Protein AF-A0A5N6Z0A1-F1 (afdb_monomer_lite)

Structure (mmCIF, N/CA/C/O backbone):
data_AF-A0A5N6Z0A1-F1
#
_entry.id   AF-A0A5N6Z0A1-F1
#
loop_
_atom_site.group_PDB
_atom_site.id
_atom_site.type_symbol
_atom_site.label_atom_id
_atom_site.label_alt_id
_atom_site.label_comp_id
_atom_site.label_asym_id
_atom_site.label_entity_id
_atom_site.label_seq_id
_atom_site.pdbx_PDB_ins_code
_atom_site.Cartn_x
_atom_site.Cartn_y
_atom_site.Cartn_z
_atom_site.occupancy
_atom_site.B_iso_or_equiv
_atom_site.auth_seq_id
_atom_site.auth_comp_id
_atom_site.auth_asym_id
_atom_site.auth_atom_id
_atom_site.pdbx_PDB_model_num
ATOM 1 N N . MET A 1 1 ? -13.064 -7.414 -10.173 1.00 60.00 1 MET A N 1
ATOM 2 C CA . MET A 1 1 ? -13.094 -6.370 -9.134 1.00 60.00 1 MET A CA 1
ATOM 3 C C . MET A 1 1 ? -13.027 -7.013 -7.780 1.00 60.00 1 MET A C 1
ATOM 5 O O . MET A 1 1 ? -13.955 -7.723 -7.395 1.00 60.00 1 MET A O 1
ATOM 9 N N . ASN A 1 2 ? -11.911 -6.835 -7.070 1.00 77.31 2 ASN A N 1
ATOM 10 C CA . ASN A 1 2 ? -11.775 -7.350 -5.708 1.00 77.31 2 ASN A CA 1
ATOM 11 C C . ASN A 1 2 ? -12.563 -6.486 -4.709 1.00 77.31 2 ASN A C 1
ATOM 13 O O . ASN A 1 2 ? -12.014 -5.679 -3.960 1.00 77.31 2 ASN A O 1
ATOM 17 N N . ASN A 1 3 ? -13.884 -6.666 -4.710 1.00 84.44 3 ASN A N 1
ATOM 18 C CA . ASN A 1 3 ? -14.806 -5.876 -3.896 1.00 84.44 3 ASN A CA 1
ATOM 19 C C . ASN A 1 3 ? -14.498 -5.977 -2.395 1.00 84.44 3 ASN A C 1
ATOM 21 O O . ASN A 1 3 ? -14.655 -4.994 -1.684 1.00 84.44 3 ASN A O 1
ATOM 25 N N . ARG A 1 4 ? -14.003 -7.127 -1.915 1.00 87.81 4 ARG A N 1
ATOM 26 C CA . ARG A 1 4 ? -13.649 -7.322 -0.499 1.00 87.81 4 ARG A CA 1
ATOM 27 C C . ARG A 1 4 ? -12.472 -6.440 -0.080 1.00 87.81 4 ARG A C 1
ATOM 29 O O . ARG A 1 4 ? -12.566 -5.748 0.927 1.00 87.81 4 ARG A O 1
ATOM 36 N N . ALA A 1 5 ? -11.398 -6.409 -0.872 1.00 87.25 5 ALA A N 1
ATOM 37 C CA . ALA A 1 5 ? -10.263 -5.522 -0.612 1.00 87.25 5 ALA A CA 1
ATOM 38 C C . ALA A 1 5 ? -10.651 -4.039 -0.744 1.00 87.25 5 ALA A C 1
ATOM 40 O O . ALA A 1 5 ? -10.252 -3.220 0.081 1.00 87.25 5 ALA A O 1
ATOM 41 N N . ASN A 1 6 ? -11.478 -3.695 -1.736 1.00 89.44 6 ASN A N 1
ATOM 42 C CA . ASN A 1 6 ? -11.952 -2.323 -1.926 1.00 89.44 6 ASN A CA 1
ATOM 43 C C . ASN A 1 6 ? -12.807 -1.835 -0.748 1.00 89.44 6 ASN A C 1
ATOM 45 O O . ASN A 1 6 ? -12.629 -0.707 -0.299 1.00 89.44 6 ASN A O 1
ATOM 49 N N . ILE A 1 7 ? -13.685 -2.689 -0.208 1.00 91.38 7 ILE A N 1
ATOM 50 C CA . ILE A 1 7 ? -14.479 -2.375 0.987 1.00 91.38 7 ILE A CA 1
ATOM 51 C C . ILE A 1 7 ? -13.569 -2.155 2.203 1.00 91.38 7 ILE A C 1
ATOM 53 O O . ILE A 1 7 ? -13.811 -1.219 2.956 1.00 91.38 7 ILE A O 1
ATOM 57 N N . MET A 1 8 ? -12.498 -2.939 2.377 1.00 93.62 8 MET A N 1
ATOM 58 C CA . MET A 1 8 ? -11.535 -2.707 3.467 1.00 93.62 8 MET A CA 1
ATOM 59 C C . MET A 1 8 ? -10.894 -1.317 3.377 1.00 93.62 8 MET A C 1
ATOM 61 O O . MET A 1 8 ? -10.874 -0.589 4.365 1.00 93.62 8 MET A O 1
ATOM 65 N N . TYR A 1 9 ? -10.418 -0.914 2.194 1.00 93.00 9 TYR A N 1
ATOM 66 C CA . TYR A 1 9 ? -9.868 0.434 2.008 1.00 93.00 9 TYR A CA 1
ATOM 67 C C . TYR A 1 9 ? -10.920 1.525 2.223 1.00 93.00 9 TYR A C 1
ATOM 69 O O . TYR A 1 9 ? -10.619 2.558 2.816 1.00 93.00 9 TYR A O 1
ATOM 77 N N . PHE A 1 10 ? -12.160 1.296 1.783 1.00 94.62 10 PHE A N 1
ATOM 78 C CA . PHE A 1 10 ? -13.260 2.217 2.054 1.00 94.62 10 PHE A CA 1
ATOM 79 C C . PHE A 1 10 ? -13.503 2.383 3.557 1.00 94.62 10 PHE A C 1
ATOM 81 O O . PHE A 1 10 ? -13.658 3.510 4.006 1.00 94.62 10 PHE A O 1
ATOM 88 N N . VAL A 1 11 ? -13.490 1.298 4.337 1.00 94.88 11 VAL A N 1
ATOM 89 C CA . VAL A 1 11 ? -13.662 1.360 5.798 1.00 94.88 11 VAL A CA 1
ATOM 90 C C . VAL A 1 11 ? -12.590 2.240 6.443 1.00 94.88 11 VAL A C 1
ATOM 92 O O . VAL A 1 11 ? -12.912 3.048 7.309 1.00 94.88 11 VAL A O 1
ATOM 95 N N . GLU A 1 12 ? -11.339 2.141 5.992 1.00 94.50 12 GLU A N 1
ATOM 96 C CA . GLU A 1 12 ? -10.256 3.005 6.472 1.00 94.50 12 GLU A CA 1
ATOM 97 C C . GLU A 1 12 ? -10.547 4.491 6.223 1.00 94.50 12 GLU A C 1
ATOM 99 O O . GLU A 1 12 ? -10.486 5.306 7.145 1.00 94.50 12 GLU A O 1
ATOM 104 N N . GLN A 1 13 ? -10.893 4.833 4.979 1.00 94.44 13 GLN A N 1
ATOM 105 C CA . GLN A 1 13 ? -11.172 6.210 4.569 1.00 94.44 13 GLN A CA 1
ATOM 106 C C . GLN A 1 13 ? -12.438 6.756 5.234 1.00 94.44 13 GLN A C 1
ATOM 108 O O . GLN A 1 13 ? -12.479 7.910 5.652 1.00 94.44 13 GLN A O 1
ATOM 113 N N . PHE A 1 14 ? -13.458 5.915 5.386 1.00 94.88 14 PHE A N 1
ATOM 114 C CA . PHE A 1 14 ? -14.699 6.263 6.058 1.00 94.88 14 PHE A CA 1
ATOM 115 C C . PHE A 1 14 ? -14.469 6.579 7.536 1.00 94.88 14 PHE A C 1
ATOM 117 O O . PHE A 1 14 ? -14.962 7.595 8.015 1.00 94.88 14 PHE A O 1
ATOM 124 N N . CYS A 1 15 ? -13.688 5.764 8.253 1.00 94.12 15 CYS A N 1
ATOM 125 C CA . CYS A 1 15 ? -13.346 6.059 9.643 1.00 94.12 15 CYS A CA 1
ATOM 126 C C . CYS A 1 15 ? -12.518 7.343 9.767 1.00 94.12 15 CYS A C 1
ATOM 128 O O . CYS A 1 15 ? -12.748 8.125 10.682 1.00 94.12 15 CYS A O 1
ATOM 130 N N . GLU A 1 16 ? -11.587 7.589 8.844 1.00 91.94 16 GLU A N 1
ATOM 131 C CA . GLU A 1 16 ? -10.817 8.834 8.821 1.00 91.94 16 GLU A CA 1
ATOM 132 C C . GLU A 1 16 ? -11.717 10.063 8.626 1.00 91.94 16 GLU A C 1
ATOM 134 O O . GLU A 1 16 ? -11.606 11.033 9.376 1.00 91.94 16 GLU A O 1
ATOM 139 N N . MET A 1 17 ? -12.635 10.017 7.657 1.00 94.19 17 MET A N 1
ATOM 140 C CA . MET A 1 17 ? -13.603 11.090 7.426 1.00 94.19 17 MET A CA 1
ATOM 141 C C . MET A 1 17 ? -14.553 11.273 8.611 1.00 94.19 17 MET A C 1
ATOM 143 O O . MET A 1 17 ? -14.747 12.396 9.061 1.00 94.19 17 MET A O 1
ATOM 147 N N . ALA A 1 18 ? -15.092 10.183 9.161 1.00 94.25 18 ALA A N 1
ATOM 148 C CA . ALA A 1 18 ? -15.991 10.234 10.308 1.00 94.25 18 ALA A CA 1
ATOM 149 C C . ALA A 1 18 ? -15.312 10.838 11.547 1.00 94.25 18 ALA A C 1
ATOM 151 O O . ALA A 1 18 ? -15.963 11.542 12.311 1.00 94.25 18 ALA A O 1
ATOM 152 N N . THR A 1 19 ? -14.011 10.613 11.740 1.00 93.19 19 THR A N 1
ATOM 153 C CA . THR A 1 19 ? -13.244 11.280 12.803 1.00 93.19 19 THR A CA 1
ATOM 154 C C . THR A 1 19 ? -13.053 12.771 12.512 1.00 93.19 19 THR A C 1
ATOM 156 O O . THR A 1 19 ? -13.212 13.586 13.415 1.00 93.19 19 THR A O 1
ATOM 159 N N . LYS A 1 20 ? -12.753 13.151 11.261 1.00 93.81 20 LYS A N 1
ATOM 160 C CA . LYS A 1 20 ? -12.581 14.562 10.861 1.00 93.81 20 LYS A CA 1
ATOM 161 C C . LYS A 1 20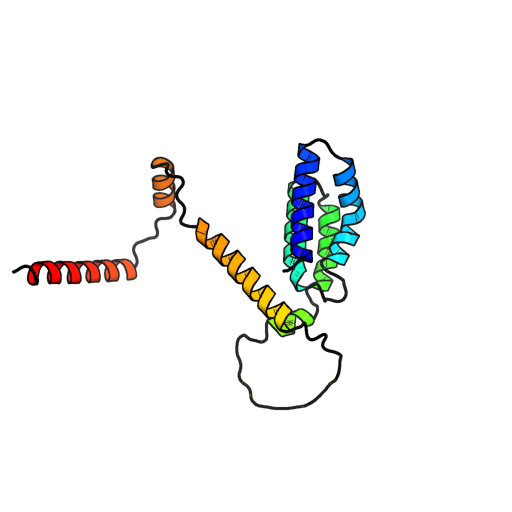 ? -13.876 15.378 10.958 1.00 93.81 20 LYS A C 1
ATOM 163 O O . LYS A 1 20 ? -13.816 16.553 11.300 1.00 93.81 20 LYS A O 1
ATOM 168 N N . GLU A 1 21 ? -15.021 14.766 10.663 1.00 94.94 21 GLU A N 1
ATOM 169 C CA . GLU A 1 21 ? -16.348 15.406 10.666 1.00 94.94 21 GLU A CA 1
ATOM 170 C C . GLU A 1 21 ? -17.102 15.271 12.007 1.00 94.94 21 GLU A C 1
ATOM 172 O O . GLU A 1 21 ? -18.274 15.627 12.095 1.00 94.94 21 GLU A O 1
ATOM 177 N N . ASP A 1 22 ? -16.443 14.777 13.062 1.00 94.00 22 ASP A N 1
ATOM 178 C CA . ASP A 1 22 ? -17.020 14.573 14.401 1.00 94.00 22 ASP A CA 1
ATOM 179 C C . ASP A 1 22 ? -18.265 13.658 14.415 1.00 94.00 22 ASP A C 1
ATOM 181 O O . ASP A 1 22 ? -19.329 13.937 14.978 1.00 94.00 22 ASP A O 1
ATOM 185 N N . HIS A 1 23 ? -18.124 12.491 13.787 1.00 95.38 23 HIS A N 1
ATOM 186 C CA . HIS A 1 23 ? -19.120 11.423 13.764 1.00 95.38 23 HIS A CA 1
ATOM 187 C C . HIS A 1 23 ? -18.617 10.127 14.433 1.00 95.38 23 HIS A C 1
ATOM 189 O O . HIS A 1 23 ? -18.562 9.061 13.804 1.00 95.38 23 HIS A O 1
ATOM 195 N N . PRO A 1 24 ? -18.328 10.152 15.752 1.00 91.50 24 PRO A N 1
ATOM 196 C CA . PRO A 1 24 ? -17.807 8.996 16.478 1.00 91.50 24 PRO A CA 1
ATOM 197 C C . PRO A 1 24 ? -18.718 7.750 16.530 1.00 91.50 24 PRO A C 1
ATOM 199 O O . PRO A 1 24 ? -18.168 6.659 16.713 1.00 91.50 24 PRO A O 1
ATOM 202 N N . PRO A 1 25 ? -20.066 7.803 16.372 1.00 95.94 25 PRO A N 1
ATOM 203 C CA . PRO A 1 25 ? -20.880 6.585 16.360 1.00 95.94 25 PRO A CA 1
ATOM 204 C C . PRO A 1 25 ? -20.480 5.602 15.257 1.00 95.94 25 PRO A C 1
ATOM 206 O O . PRO A 1 25 ? -20.448 4.397 15.504 1.00 95.94 25 PRO A O 1
ATOM 209 N N . TYR A 1 26 ? -20.122 6.100 14.070 1.00 94.38 26 TYR A N 1
ATOM 210 C CA . TYR A 1 26 ? -19.709 5.253 12.953 1.00 94.38 26 TYR A CA 1
ATOM 211 C C . TYR A 1 26 ? -18.374 4.564 13.223 1.00 94.38 26 TYR A C 1
ATOM 213 O O . TYR A 1 26 ? -18.250 3.358 13.012 1.00 94.38 26 TYR A O 1
ATOM 221 N N . VAL A 1 27 ? -17.408 5.300 13.779 1.00 94.38 27 VAL A N 1
ATOM 222 C CA . VAL A 1 27 ? -16.104 4.749 14.169 1.00 94.38 27 VAL A CA 1
ATOM 223 C C . VAL A 1 27 ? -16.285 3.636 15.204 1.00 94.38 27 VAL A C 1
ATOM 225 O O . VAL A 1 27 ? -15.741 2.547 15.039 1.00 94.38 27 VAL A O 1
ATOM 228 N N . ARG A 1 28 ? -17.134 3.849 16.219 1.00 94.88 28 ARG A N 1
ATOM 229 C CA . ARG A 1 28 ? -17.442 2.830 17.241 1.00 94.88 28 ARG A CA 1
ATOM 230 C C . ARG A 1 28 ? -18.109 1.584 16.661 1.00 94.88 28 ARG A C 1
ATOM 232 O O . ARG A 1 28 ? -17.821 0.476 17.111 1.00 94.88 28 ARG A O 1
ATOM 239 N N . MET A 1 29 ? -18.996 1.742 15.676 1.00 95.56 29 MET A N 1
ATOM 240 C CA . MET A 1 29 ? -19.610 0.601 14.985 1.00 95.56 29 MET A CA 1
ATOM 241 C C . MET A 1 29 ? -18.555 -0.235 14.258 1.00 95.56 29 MET A C 1
ATOM 243 O O . MET A 1 29 ? -18.552 -1.456 14.399 1.00 95.56 29 MET A O 1
ATOM 247 N N . ILE A 1 30 ? -17.627 0.416 13.550 1.00 94.94 30 ILE A N 1
ATOM 248 C CA . ILE A 1 30 ? -16.536 -0.273 12.855 1.00 94.94 30 ILE A CA 1
ATOM 249 C C . ILE A 1 30 ? -15.585 -0.947 13.844 1.00 94.94 30 ILE A C 1
ATOM 251 O O . ILE A 1 30 ? -15.275 -2.117 13.658 1.00 94.94 30 ILE A O 1
ATOM 255 N N . GLN A 1 31 ? -15.171 -0.264 14.914 1.00 94.44 31 GLN A N 1
ATOM 256 C CA . GLN A 1 31 ? -14.318 -0.848 15.958 1.00 94.44 31 GLN A CA 1
ATOM 257 C C . GLN A 1 31 ? -14.940 -2.116 16.557 1.00 94.44 31 GLN A C 1
ATOM 259 O O . GLN A 1 31 ? -14.261 -3.126 16.710 1.00 94.44 31 GLN A O 1
ATOM 264 N N . ARG A 1 32 ? -16.246 -2.090 16.855 1.00 95.31 32 ARG A N 1
ATOM 265 C CA . ARG A 1 32 ? -16.978 -3.250 17.387 1.00 95.31 32 ARG A CA 1
ATOM 266 C C . ARG A 1 32 ? -17.029 -4.412 16.396 1.00 95.31 32 ARG A C 1
ATOM 268 O O . ARG A 1 32 ? -16.940 -5.569 16.799 1.00 95.31 32 ARG A O 1
ATOM 275 N N . ASP A 1 33 ? -17.241 -4.110 15.118 1.00 95.56 33 ASP A N 1
ATOM 276 C CA . ASP A 1 33 ? -17.499 -5.115 14.086 1.00 95.56 33 ASP A CA 1
ATOM 277 C C . ASP A 1 33 ? -16.252 -5.480 13.265 1.00 95.56 33 ASP A C 1
ATOM 279 O O . ASP A 1 33 ? -16.352 -6.296 12.350 1.00 95.56 33 ASP A O 1
ATOM 283 N N . ILE A 1 34 ? -15.071 -4.947 13.603 1.00 94.12 34 ILE A N 1
ATOM 284 C CA . ILE A 1 34 ? -13.844 -5.113 12.810 1.00 94.12 34 ILE A CA 1
ATOM 285 C C . ILE A 1 34 ? -13.475 -6.581 12.592 1.00 94.12 34 ILE A C 1
ATOM 287 O O . ILE A 1 34 ? -13.134 -6.958 11.476 1.00 94.12 34 ILE A O 1
ATOM 291 N N . LEU A 1 35 ? -13.640 -7.435 13.606 1.00 91.94 35 LEU A N 1
ATOM 292 C CA . LEU A 1 35 ? -13.403 -8.877 13.488 1.00 91.94 35 LEU A CA 1
ATOM 293 C C . LEU A 1 35 ? -14.322 -9.518 12.440 1.00 91.94 35 LEU A C 1
ATOM 295 O O . LEU A 1 35 ? -13.866 -10.280 11.593 1.00 91.94 35 LEU A O 1
ATOM 299 N N . ARG A 1 36 ? -15.605 -9.135 12.425 1.00 93.06 36 ARG A N 1
ATOM 300 C CA . ARG A 1 36 ? -16.582 -9.626 11.437 1.00 93.06 36 ARG A CA 1
ATOM 301 C C . ARG A 1 36 ? -16.257 -9.131 10.033 1.00 93.06 36 ARG A C 1
ATOM 303 O O . ARG A 1 36 ? -16.421 -9.870 9.068 1.00 93.06 36 ARG A O 1
ATOM 310 N N . ILE A 1 37 ? -15.807 -7.882 9.918 1.00 93.25 37 ILE A N 1
ATOM 311 C CA . ILE A 1 37 ? -15.395 -7.282 8.645 1.00 93.25 37 ILE A CA 1
ATOM 312 C C . ILE A 1 37 ? -14.163 -8.021 8.098 1.00 93.25 37 ILE A C 1
ATOM 314 O O . ILE A 1 37 ? -14.140 -8.389 6.922 1.00 93.25 37 ILE A O 1
ATOM 318 N N . VAL A 1 38 ? -13.178 -8.301 8.956 1.00 92.06 38 VAL A N 1
ATOM 319 C CA . VAL A 1 38 ? -11.973 -9.064 8.607 1.00 92.06 38 VAL A CA 1
ATOM 320 C C . VAL A 1 38 ? -12.326 -10.490 8.195 1.00 92.06 38 VAL A C 1
ATOM 322 O O . VAL A 1 38 ? -11.871 -10.932 7.145 1.00 92.06 38 VAL A O 1
ATOM 325 N N . ASP A 1 39 ? -13.188 -11.184 8.938 1.00 90.06 39 ASP A N 1
ATOM 326 C CA . ASP A 1 39 ? -13.633 -12.537 8.584 1.00 90.06 39 ASP A CA 1
ATOM 327 C C . ASP A 1 39 ? -14.443 -12.568 7.279 1.00 90.06 39 ASP A C 1
ATOM 329 O O . ASP A 1 39 ? -14.349 -13.525 6.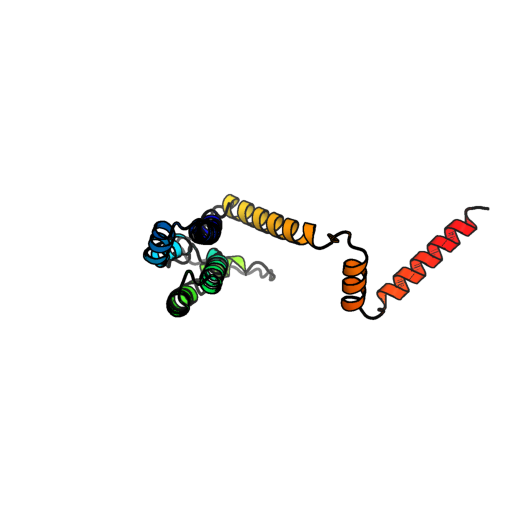513 1.00 90.06 39 ASP A O 1
ATOM 333 N N . ALA A 1 40 ? -15.198 -11.514 6.962 1.00 89.06 40 ALA A N 1
ATOM 334 C CA . ALA A 1 40 ? -15.891 -11.401 5.680 1.00 89.06 40 ALA A CA 1
ATOM 335 C C . ALA A 1 40 ? -14.924 -11.140 4.506 1.00 89.06 40 ALA A C 1
ATOM 337 O O . ALA A 1 40 ? -15.136 -11.633 3.392 1.00 89.06 40 ALA A O 1
ATOM 338 N N . ALA A 1 41 ? -13.863 -10.360 4.735 1.00 88.06 41 ALA A N 1
ATOM 339 C CA . ALA A 1 41 ? -12.878 -10.008 3.715 1.00 88.06 41 ALA A CA 1
ATOM 340 C C . ALA A 1 41 ? -11.839 -11.119 3.477 1.00 88.06 41 ALA A C 1
ATOM 342 O O . ALA A 1 41 ? -11.463 -11.375 2.325 1.00 88.06 41 ALA A O 1
ATOM 343 N N . ALA A 1 42 ? -11.412 -11.786 4.548 1.00 88.00 42 ALA A N 1
ATOM 344 C CA . ALA A 1 42 ? -10.423 -12.857 4.587 1.00 88.00 42 ALA A CA 1
ATOM 345 C C . ALA A 1 42 ? -10.928 -14.025 5.463 1.00 88.00 42 ALA A C 1
ATOM 347 O O . ALA A 1 42 ? -10.473 -14.183 6.602 1.00 88.00 42 ALA A O 1
ATOM 348 N N . PRO A 1 43 ? -11.870 -14.844 4.952 1.00 84.69 43 PRO A N 1
ATOM 349 C CA . PRO A 1 43 ? -12.466 -15.907 5.749 1.00 84.69 43 PRO A CA 1
ATOM 350 C C . PRO A 1 43 ? -11.446 -17.002 6.113 1.00 84.69 43 PRO A C 1
ATOM 352 O O . PRO A 1 43 ? -10.455 -17.191 5.398 1.00 84.69 43 PRO A O 1
ATOM 355 N N . PRO A 1 44 ? -11.676 -17.740 7.216 1.00 76.75 44 PRO A N 1
ATOM 356 C CA . PRO A 1 44 ? -10.746 -18.755 7.723 1.00 76.75 44 PRO A CA 1
ATOM 357 C C . PRO A 1 44 ? -10.653 -20.011 6.843 1.00 76.75 44 PRO A C 1
ATOM 359 O O . PRO A 1 44 ? -9.756 -20.823 7.029 1.00 76.75 44 PRO A O 1
ATOM 362 N N . ASP A 1 45 ? -11.543 -20.167 5.861 1.00 73.75 45 ASP A N 1
ATOM 363 C CA . ASP A 1 45 ? -11.544 -21.264 4.883 1.00 73.75 45 ASP A CA 1
ATOM 364 C C . ASP A 1 45 ? -10.460 -21.123 3.791 1.00 73.75 45 ASP A C 1
ATOM 366 O O . ASP A 1 45 ? -10.426 -21.899 2.836 1.00 73.75 45 ASP A O 1
ATOM 370 N N . GLY A 1 46 ? -9.603 -20.100 3.892 1.00 69.62 46 GLY A N 1
ATOM 371 C CA . GLY A 1 46 ? -8.534 -19.820 2.937 1.00 69.62 46 GLY A CA 1
ATOM 372 C C . GLY A 1 46 ? -9.004 -19.186 1.625 1.00 69.62 46 GLY A C 1
ATOM 373 O O . GLY A 1 46 ? -8.167 -18.748 0.834 1.00 69.62 46 GLY A O 1
ATOM 374 N N . SER A 1 47 ? -10.317 -19.042 1.397 1.00 70.88 47 SER A N 1
ATOM 375 C CA . SER A 1 47 ? -10.875 -18.428 0.179 1.00 70.88 47 SER A CA 1
ATOM 376 C C . SER A 1 47 ? -10.510 -16.945 0.028 1.00 70.88 47 SER A C 1
ATOM 378 O O . SER A 1 47 ? -10.575 -16.383 -1.067 1.00 70.88 47 SER A O 1
ATOM 380 N N . GLY A 1 48 ? -10.113 -16.298 1.128 1.00 72.31 48 GLY A N 1
ATOM 381 C CA . GLY A 1 48 ? -9.669 -14.908 1.176 1.00 72.31 48 GLY A CA 1
ATOM 382 C C . GLY A 1 48 ? -8.179 -14.719 1.458 1.00 72.31 48 GLY A C 1
ATOM 383 O O . GLY A 1 48 ? -7.784 -13.589 1.739 1.00 72.31 48 GLY A O 1
ATOM 384 N N . ALA A 1 49 ? -7.347 -15.766 1.362 1.00 78.56 49 ALA A N 1
ATOM 385 C CA . ALA A 1 49 ? -5.897 -15.682 1.603 1.00 78.56 49 ALA A CA 1
ATOM 386 C C . ALA A 1 49 ? -5.235 -14.550 0.795 1.00 78.56 49 ALA A C 1
ATOM 388 O O . ALA A 1 49 ? -4.442 -13.757 1.294 1.00 78.56 49 ALA A O 1
ATOM 389 N N . ALA A 1 50 ? -5.673 -14.376 -0.448 1.00 79.06 50 ALA A N 1
ATOM 390 C CA . ALA A 1 50 ? -5.150 -13.353 -1.337 1.00 79.06 50 ALA A CA 1
ATOM 391 C C . ALA A 1 50 ? -5.559 -11.905 -0.954 1.00 79.06 50 ALA A C 1
ATOM 393 O O . ALA A 1 50 ? -5.091 -10.948 -1.571 1.00 79.06 50 ALA A O 1
ATOM 394 N N . ASN A 1 51 ? -6.441 -11.722 0.035 1.00 85.12 51 ASN A N 1
ATOM 395 C CA . ASN A 1 51 ? -6.805 -10.418 0.597 1.00 85.12 51 ASN A CA 1
ATOM 396 C C . ASN A 1 51 ? -6.027 -10.094 1.875 1.00 85.12 51 ASN A C 1
ATOM 398 O O . ASN A 1 51 ? -6.061 -8.944 2.306 1.00 85.12 51 ASN A O 1
ATOM 402 N N . VAL A 1 52 ? -5.305 -11.052 2.465 1.00 87.88 52 VAL A N 1
ATOM 403 C CA . VAL A 1 52 ? -4.669 -10.876 3.780 1.00 87.88 52 VAL A CA 1
ATOM 404 C C . VAL A 1 52 ? -3.691 -9.701 3.783 1.00 87.88 52 VAL A C 1
ATOM 406 O O . VAL A 1 52 ? -3.767 -8.847 4.661 1.00 87.88 52 VAL A O 1
ATOM 409 N N . LYS A 1 53 ? -2.864 -9.559 2.739 1.00 88.00 53 LYS A N 1
ATOM 410 C CA . LYS A 1 53 ? -1.948 -8.411 2.596 1.00 88.00 53 LYS A CA 1
ATOM 411 C C . LYS A 1 53 ? -2.679 -7.060 2.584 1.00 88.00 53 LYS A C 1
ATOM 413 O O . LYS A 1 53 ? -2.183 -6.082 3.138 1.00 88.00 53 LYS A O 1
ATOM 418 N N . HIS A 1 54 ? -3.860 -7.007 1.968 1.00 89.12 54 HIS A N 1
ATOM 419 C CA . HIS A 1 54 ? -4.693 -5.803 1.906 1.00 89.12 54 HIS A CA 1
ATOM 420 C C . HIS A 1 54 ? -5.324 -5.497 3.266 1.00 89.12 54 HIS A C 1
ATOM 422 O O . HIS A 1 54 ? -5.281 -4.356 3.717 1.00 89.12 54 HIS A O 1
ATOM 428 N N . VAL A 1 55 ? -5.850 -6.524 3.938 1.00 92.25 55 VAL A N 1
ATOM 429 C CA . VAL A 1 55 ? -6.406 -6.413 5.291 1.00 92.25 55 VAL A CA 1
ATOM 430 C C . VAL A 1 55 ? -5.341 -5.920 6.271 1.00 92.25 55 VAL A C 1
ATOM 432 O O . VAL A 1 55 ? -5.580 -4.936 6.962 1.00 92.25 55 VAL A O 1
ATOM 435 N N . ARG A 1 56 ? -4.140 -6.514 6.264 1.00 93.00 56 ARG A N 1
ATOM 436 C CA . ARG A 1 56 ? -3.017 -6.097 7.120 1.00 93.00 56 ARG A CA 1
ATOM 437 C C . ARG A 1 56 ? -2.630 -4.637 6.885 1.00 93.00 56 ARG A C 1
ATOM 439 O O . ARG A 1 56 ? -2.437 -3.882 7.832 1.00 93.00 56 ARG A O 1
ATOM 446 N N . ARG A 1 57 ? -2.576 -4.204 5.619 1.00 93.00 57 ARG A N 1
ATOM 447 C CA . ARG A 1 57 ? -2.302 -2.800 5.277 1.00 93.00 57 ARG A CA 1
ATOM 448 C C . ARG A 1 57 ? -3.347 -1.849 5.867 1.00 93.00 57 ARG A C 1
ATOM 450 O O . ARG A 1 57 ? -2.970 -0.826 6.425 1.00 93.00 57 ARG A O 1
ATOM 457 N N . VAL A 1 58 ? -4.629 -2.192 5.755 1.00 94.19 58 VAL A N 1
ATOM 458 C CA . VAL A 1 58 ? -5.729 -1.380 6.293 1.00 94.19 58 VAL A CA 1
ATOM 459 C C . VAL A 1 58 ? -5.711 -1.345 7.822 1.00 94.19 58 VAL A C 1
ATOM 461 O O . VAL A 1 58 ? -5.882 -0.277 8.400 1.00 94.19 58 VAL A O 1
ATOM 464 N N . LEU A 1 59 ? -5.457 -2.475 8.489 1.00 94.81 59 LEU A N 1
ATOM 465 C CA . LEU A 1 59 ? -5.353 -2.530 9.952 1.00 94.81 59 LEU A CA 1
ATOM 466 C C . LEU A 1 59 ? -4.206 -1.656 10.475 1.00 94.81 59 LEU A C 1
ATOM 468 O O . LEU A 1 59 ? -4.411 -0.897 11.419 1.00 94.81 59 LEU A O 1
ATOM 472 N N . ASN A 1 60 ? -3.048 -1.682 9.808 1.00 94.44 60 ASN A N 1
ATOM 473 C CA . ASN A 1 60 ? -1.938 -0.779 10.119 1.00 94.44 60 ASN A CA 1
ATOM 474 C C . ASN A 1 60 ? -2.333 0.693 9.920 1.00 94.44 60 ASN A C 1
ATOM 476 O O . ASN A 1 60 ? -2.040 1.523 10.774 1.00 94.44 60 ASN A O 1
ATOM 480 N N . GLY A 1 61 ? -3.048 1.019 8.837 1.00 93.25 61 GLY A N 1
ATOM 481 C CA . GLY A 1 61 ? -3.562 2.374 8.601 1.00 93.25 61 GLY A CA 1
ATOM 482 C C . GLY A 1 61 ? -4.524 2.848 9.697 1.00 93.25 61 GLY A C 1
ATOM 483 O O . GLY A 1 61 ? -4.405 3.971 10.184 1.00 93.25 61 GLY A O 1
ATOM 484 N N . LEU A 1 62 ? -5.436 1.978 10.143 1.00 93.69 62 LEU A N 1
ATOM 485 C CA . LEU A 1 62 ? -6.352 2.252 11.255 1.00 93.69 62 LEU A CA 1
ATOM 486 C C . LEU A 1 62 ? -5.617 2.414 12.597 1.00 93.69 62 LEU A C 1
ATOM 488 O O . LEU A 1 62 ? -6.015 3.254 13.402 1.00 93.69 62 LEU A O 1
ATOM 492 N N . GLN A 1 63 ? -4.543 1.655 12.832 1.00 94.88 63 GLN A N 1
ATOM 493 C CA . GLN A 1 63 ? -3.691 1.795 14.018 1.00 94.88 63 GLN A CA 1
ATOM 494 C C . GLN A 1 63 ? -2.933 3.123 14.022 1.00 94.88 63 GLN A C 1
ATOM 496 O O . GLN A 1 63 ? -2.949 3.835 15.021 1.00 94.88 63 GLN A O 1
ATOM 501 N N . SER A 1 64 ? -2.282 3.478 12.908 1.00 94.38 64 SER A N 1
ATOM 502 C CA . SER A 1 64 ? -1.523 4.731 12.786 1.00 94.38 64 SER A CA 1
ATOM 503 C C . SER A 1 64 ? -2.399 5.973 12.963 1.00 94.38 64 SER A C 1
ATOM 505 O O . SER A 1 64 ? -1.896 7.026 13.335 1.00 94.38 64 SER A O 1
ATOM 507 N N . LYS A 1 65 ? -3.705 5.846 12.708 1.00 92.94 65 LYS A N 1
ATOM 508 C CA . LYS A 1 65 ? -4.718 6.894 12.899 1.00 92.94 65 LYS A CA 1
ATOM 509 C C . LYS A 1 65 ? -5.392 6.844 14.276 1.00 92.94 65 LYS A C 1
ATOM 511 O O . LYS A 1 65 ? -6.390 7.529 14.474 1.00 92.94 65 LYS A O 1
ATOM 516 N N . GLU A 1 66 ? -4.901 6.002 15.188 1.00 91.88 66 GLU A N 1
ATOM 517 C CA . GLU A 1 66 ? -5.442 5.788 16.541 1.00 91.88 66 GLU A CA 1
ATOM 518 C C . GLU A 1 66 ? -6.923 5.352 16.570 1.00 91.88 66 GLU A C 1
ATOM 520 O O . GLU A 1 66 ? -7.605 5.454 17.589 1.00 91.88 66 GLU A O 1
ATOM 525 N N . ILE A 1 67 ? -7.435 4.815 15.456 1.00 92.62 67 ILE A N 1
ATOM 526 C CA . ILE A 1 67 ? -8.800 4.279 15.362 1.00 92.62 67 ILE A CA 1
ATOM 527 C C . ILE A 1 67 ? -8.864 2.875 15.971 1.00 92.62 67 ILE A C 1
ATOM 529 O O . ILE A 1 67 ? -9.890 2.492 16.524 1.00 92.62 67 ILE A O 1
ATOM 533 N N . LEU A 1 68 ? -7.793 2.087 15.883 1.00 93.69 68 LEU A N 1
ATOM 534 C CA . LE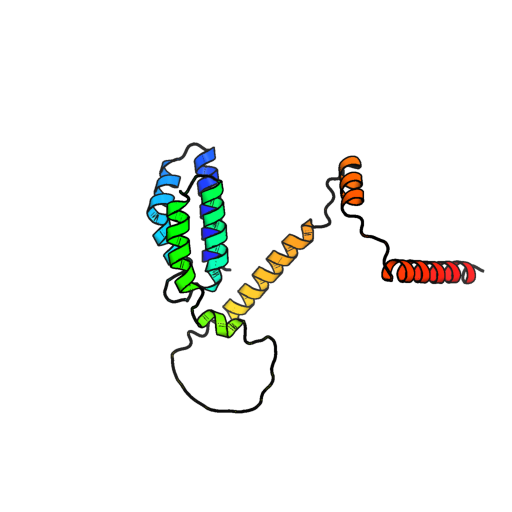U A 1 68 ? -7.685 0.782 16.539 1.00 93.69 68 LEU A CA 1
ATOM 535 C C . LEU A 1 68 ? -6.483 0.765 17.480 1.00 93.69 68 LEU A C 1
ATOM 537 O O . LEU A 1 68 ? -5.450 1.368 17.193 1.00 93.69 68 LEU A O 1
ATOM 541 N N . SER A 1 69 ? -6.607 0.044 18.596 1.00 92.88 69 SER A N 1
ATOM 542 C CA . SER A 1 69 ? -5.483 -0.154 19.507 1.00 92.88 69 SER A CA 1
ATOM 543 C C . SER A 1 69 ? -4.455 -1.109 18.895 1.00 92.88 69 SER A C 1
ATOM 545 O O . SER A 1 69 ? -4.786 -2.004 18.112 1.00 92.88 69 SER A O 1
ATOM 547 N N . ALA A 1 70 ? -3.193 -0.945 19.294 1.00 91.44 70 ALA A N 1
ATOM 548 C CA . ALA A 1 70 ? -2.117 -1.846 18.887 1.00 91.44 70 ALA A CA 1
ATOM 549 C C . ALA A 1 70 ? -2.381 -3.303 19.306 1.00 91.44 70 ALA A C 1
ATOM 551 O O . ALA A 1 70 ? -2.042 -4.225 18.570 1.00 91.44 70 ALA A O 1
ATOM 552 N N . GLU A 1 71 ? -3.016 -3.502 20.463 1.00 91.50 71 GLU A N 1
ATOM 553 C CA . GLU A 1 71 ? -3.390 -4.819 20.982 1.00 91.50 71 GLU A CA 1
ATOM 554 C C . GLU A 1 71 ? -4.420 -5.508 20.080 1.00 91.50 71 GLU A C 1
ATOM 556 O O . GLU A 1 71 ? -4.202 -6.641 19.655 1.00 91.50 71 GLU A O 1
ATOM 561 N N . THR A 1 72 ? -5.491 -4.800 19.702 1.00 90.44 72 THR A N 1
ATOM 562 C CA . THR A 1 72 ? -6.521 -5.340 18.804 1.00 90.44 72 THR A CA 1
ATOM 563 C C . THR A 1 72 ? -5.944 -5.680 17.433 1.00 90.44 72 THR A C 1
ATOM 565 O O . THR A 1 72 ? -6.280 -6.715 16.864 1.00 90.44 72 THR A O 1
ATOM 568 N N . VAL A 1 73 ? -5.050 -4.848 16.893 1.00 93.12 73 VAL A N 1
ATOM 569 C CA . VAL A 1 73 ? -4.399 -5.149 15.609 1.00 93.12 73 VAL A CA 1
ATOM 570 C C . VAL A 1 73 ? -3.495 -6.374 15.716 1.00 93.12 73 VAL A C 1
ATOM 572 O O . VAL A 1 73 ? -3.561 -7.235 14.843 1.00 93.12 73 VAL A O 1
ATOM 575 N N . ALA A 1 74 ? -2.720 -6.505 16.794 1.00 91.06 74 ALA A N 1
ATOM 576 C CA . ALA A 1 74 ? -1.858 -7.664 17.014 1.00 91.06 74 ALA A CA 1
ATOM 577 C C . ALA A 1 74 ? -2.651 -8.977 17.153 1.00 91.06 74 ALA A C 1
ATOM 579 O O . ALA A 1 74 ? -2.234 -9.999 16.605 1.00 91.06 74 ALA A O 1
ATOM 580 N N . GLU A 1 75 ? -3.798 -8.953 17.840 1.00 90.69 75 GLU A N 1
ATOM 581 C CA . GLU A 1 75 ? -4.696 -10.108 17.966 1.00 90.69 75 GLU A CA 1
ATOM 582 C C . GLU A 1 75 ? -5.238 -10.547 16.598 1.00 90.69 75 GLU A C 1
ATOM 584 O O . GLU A 1 75 ? -5.170 -11.725 16.237 1.00 90.69 75 GLU A O 1
ATOM 589 N N . ILE A 1 76 ? -5.711 -9.587 15.797 1.00 91.25 76 ILE A N 1
ATOM 590 C CA . ILE A 1 76 ? -6.218 -9.863 14.450 1.00 91.25 76 ILE A CA 1
ATOM 591 C C . ILE A 1 76 ? -5.099 -10.404 13.553 1.00 91.25 76 ILE A C 1
ATOM 593 O O . ILE A 1 76 ? -5.299 -11.394 12.849 1.00 91.25 76 ILE A O 1
ATOM 597 N N . ASP A 1 77 ? -3.909 -9.802 13.592 1.00 89.38 77 ASP A N 1
ATOM 598 C CA . ASP A 1 77 ? -2.768 -10.236 12.781 1.00 89.38 77 ASP A CA 1
ATOM 599 C C . ASP A 1 77 ? -2.294 -11.648 13.147 1.00 89.38 77 ASP A C 1
ATOM 601 O O . ASP A 1 77 ? -1.921 -12.421 12.258 1.00 89.38 77 ASP A O 1
ATOM 605 N N . ALA A 1 78 ? -2.340 -12.018 14.430 1.00 86.94 78 ALA A N 1
ATOM 606 C CA . ALA A 1 78 ? -2.057 -13.383 14.865 1.00 86.94 78 ALA A CA 1
ATOM 607 C C . ALA A 1 78 ? -3.042 -14.378 14.232 1.00 86.94 78 ALA A C 1
ATOM 609 O O . ALA A 1 78 ? -2.615 -15.382 13.659 1.00 86.94 78 ALA A O 1
ATOM 610 N N . GLY A 1 79 ? -4.338 -14.050 14.230 1.00 83.94 79 GLY A N 1
ATOM 611 C CA . GLY A 1 79 ? -5.372 -14.856 13.578 1.00 83.94 79 GLY A CA 1
ATOM 612 C C . GLY A 1 79 ? -5.264 -14.906 12.048 1.00 83.94 79 GLY A C 1
ATOM 613 O O . GLY A 1 79 ? -5.741 -15.859 11.433 1.00 83.94 79 GLY A O 1
ATOM 614 N N . LEU A 1 80 ? -4.633 -13.912 11.414 1.00 84.44 80 LEU A N 1
ATOM 615 C CA . LEU A 1 80 ? -4.386 -13.887 9.968 1.00 84.44 80 LEU A CA 1
ATOM 616 C C . LEU A 1 80 ? -3.162 -14.718 9.553 1.00 84.44 80 LEU A C 1
ATOM 618 O O . LEU A 1 80 ? -3.169 -15.276 8.455 1.00 84.44 80 LEU A O 1
ATOM 622 N N . LYS A 1 81 ? -2.137 -14.856 10.410 1.00 79.00 81 LYS A N 1
ATOM 623 C CA . LYS A 1 81 ? -0.948 -15.689 10.122 1.00 79.00 81 LYS A CA 1
ATOM 624 C C . LYS A 1 81 ? -1.305 -17.154 9.877 1.00 79.00 81 LYS A C 1
ATOM 626 O O . LYS A 1 81 ? -0.736 -17.784 8.991 1.00 79.00 81 LYS A O 1
ATOM 631 N N . GLU A 1 82 ? -2.281 -17.683 10.611 1.00 71.00 82 GLU A N 1
ATOM 632 C CA . GLU A 1 82 ? -2.789 -19.049 10.412 1.00 71.00 82 GLU A CA 1
ATOM 633 C C . GLU A 1 82 ? -3.522 -19.220 9.069 1.00 71.00 82 GLU A C 1
ATOM 635 O O . GLU A 1 82 ? -3.645 -20.333 8.566 1.00 71.00 82 GLU A O 1
ATOM 640 N N . ARG A 1 83 ? -3.982 -18.116 8.463 1.00 71.50 83 ARG A N 1
ATOM 641 C CA . ARG A 1 83 ? -4.747 -18.094 7.205 1.00 71.50 83 ARG A CA 1
ATOM 642 C C . ARG A 1 83 ? -3.860 -17.874 5.970 1.00 71.50 83 ARG A C 1
ATOM 644 O O . ARG A 1 83 ? -4.270 -18.239 4.870 1.00 71.50 83 ARG A O 1
ATOM 651 N N . GLU A 1 84 ? -2.658 -17.307 6.131 1.00 63.47 84 GLU A N 1
ATOM 652 C CA . GLU A 1 84 ? -1.658 -17.136 5.053 1.00 63.47 84 GLU A CA 1
ATOM 653 C C . GLU A 1 84 ? -1.047 -18.470 4.596 1.00 63.47 84 GLU A C 1
ATOM 655 O O . GLU A 1 84 ? -0.666 -18.605 3.438 1.00 63.47 84 GLU A O 1
ATOM 660 N N . THR A 1 85 ? -1.000 -19.482 5.465 1.00 57.75 85 THR A N 1
ATOM 661 C CA . THR A 1 85 ? -0.403 -20.799 5.170 1.00 57.75 85 THR A CA 1
ATOM 662 C C . THR A 1 85 ? -1.336 -21.741 4.398 1.00 57.75 85 THR A C 1
ATOM 664 O O . THR A 1 85 ? -0.991 -22.902 4.159 1.00 57.75 85 THR A O 1
ATOM 667 N N . HIS A 1 86 ? -2.522 -21.273 3.992 1.00 55.75 86 HIS A N 1
ATOM 668 C CA . HIS A 1 86 ? -3.514 -22.115 3.332 1.00 55.75 86 HIS A CA 1
ATOM 669 C C . HIS A 1 86 ? -3.078 -22.495 1.898 1.00 55.75 86 HIS A C 1
ATOM 671 O O . HIS A 1 86 ? -2.773 -21.614 1.088 1.00 55.75 86 HIS A O 1
ATOM 677 N N . PRO A 1 87 ? -3.133 -23.787 1.511 1.00 50.06 87 PRO A N 1
ATOM 678 C CA . PRO A 1 87 ? -2.613 -24.295 0.234 1.00 50.06 87 PRO A CA 1
ATOM 679 C C . PRO A 1 87 ? -3.315 -23.764 -1.024 1.00 50.06 87 PRO A C 1
ATOM 681 O O . PRO A 1 87 ? -2.832 -23.985 -2.127 1.00 50.06 87 PRO A O 1
ATOM 684 N N . ALA A 1 88 ? -4.412 -23.016 -0.881 1.00 50.69 88 ALA A N 1
ATOM 685 C CA . ALA A 1 88 ? -5.030 -22.280 -1.989 1.00 50.69 88 ALA A CA 1
ATOM 686 C C . ALA A 1 88 ? -4.131 -21.147 -2.538 1.00 50.69 88 ALA A C 1
ATOM 688 O O . ALA A 1 88 ? -4.350 -20.689 -3.654 1.00 50.69 88 ALA A O 1
ATOM 689 N N . HIS A 1 89 ? -3.123 -20.706 -1.774 1.00 48.09 89 HIS A N 1
ATOM 690 C CA . HIS A 1 89 ? -2.079 -19.784 -2.235 1.00 48.09 89 HIS A CA 1
ATOM 691 C C . HIS A 1 89 ? -0.976 -20.500 -3.039 1.00 48.09 89 HIS A C 1
ATOM 693 O O . HIS A 1 89 ? -0.408 -19.921 -3.959 1.00 48.09 89 HIS A O 1
ATOM 699 N N . LEU A 1 90 ? -0.694 -21.773 -2.730 1.00 46.47 90 LEU A N 1
ATOM 700 C CA . LEU A 1 90 ? 0.388 -22.544 -3.360 1.00 46.47 90 LEU A CA 1
ATOM 701 C C . LEU A 1 90 ? 0.104 -22.901 -4.829 1.00 46.47 90 LEU A C 1
ATOM 703 O O . LEU A 1 90 ? 1.042 -23.145 -5.575 1.00 46.47 90 LEU A O 1
ATOM 707 N N . ASP A 1 91 ? -1.161 -22.884 -5.259 1.00 44.50 91 ASP A N 1
ATOM 708 C CA . ASP A 1 91 ? -1.552 -23.162 -6.653 1.00 44.50 91 ASP A CA 1
ATOM 709 C C . ASP A 1 91 ? -1.421 -21.923 -7.572 1.00 44.50 91 ASP A C 1
ATOM 711 O O . ASP A 1 91 ? -1.625 -22.023 -8.777 1.00 44.50 91 ASP A O 1
ATOM 715 N N . LEU A 1 92 ? -1.095 -20.746 -7.013 1.00 47.00 92 LEU A N 1
ATOM 716 C CA . LEU A 1 92 ? -0.858 -19.505 -7.770 1.00 47.00 92 LEU A CA 1
ATOM 717 C C . LEU A 1 92 ? 0.628 -19.136 -7.885 1.00 47.00 92 LEU A C 1
ATOM 719 O O . LEU A 1 92 ? 0.976 -18.359 -8.766 1.00 47.00 92 LEU A O 1
ATOM 723 N N . GLU A 1 93 ? 1.498 -19.695 -7.037 1.00 41.53 93 GLU A N 1
ATOM 724 C CA . GLU A 1 93 ? 2.958 -19.512 -7.142 1.00 41.53 93 GLU A CA 1
ATOM 725 C C . GLU A 1 93 ? 3.668 -20.673 -7.858 1.00 41.53 93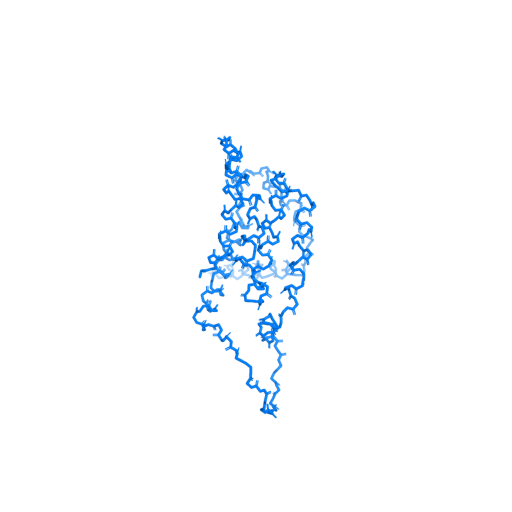 GLU A C 1
ATOM 727 O O . GLU A 1 93 ? 4.873 -20.621 -8.079 1.00 41.53 93 GLU A O 1
ATOM 732 N N . ALA A 1 94 ? 2.936 -21.715 -8.267 1.00 42.09 94 ALA A N 1
ATOM 733 C CA . ALA A 1 94 ? 3.491 -22.864 -8.985 1.00 42.09 94 ALA A CA 1
ATOM 734 C C . ALA A 1 94 ? 3.658 -22.655 -10.509 1.00 42.09 94 ALA A C 1
ATOM 736 O O . ALA A 1 94 ? 3.941 -23.626 -11.209 1.00 42.09 94 ALA A O 1
ATOM 737 N N . ASP A 1 95 ? 3.500 -21.431 -11.031 1.00 42.06 95 ASP A N 1
ATOM 738 C CA . ASP A 1 95 ? 3.675 -21.122 -12.467 1.00 42.06 95 ASP A CA 1
ATOM 739 C C . ASP A 1 95 ? 4.905 -20.246 -12.767 1.00 42.06 95 ASP A C 1
ATOM 741 O O . ASP A 1 95 ? 4.957 -19.539 -13.767 1.00 42.06 95 ASP A O 1
ATOM 745 N N . GLU A 1 96 ? 5.938 -20.317 -11.927 1.00 41.44 96 GLU A N 1
ATOM 746 C CA . GLU A 1 96 ? 7.281 -19.838 -12.274 1.00 41.44 96 GLU A CA 1
ATOM 747 C C . GLU A 1 96 ? 8.237 -21.039 -12.347 1.00 41.44 96 GLU A C 1
ATOM 749 O O . GLU A 1 96 ? 9.015 -21.321 -11.440 1.00 41.44 96 GLU A O 1
ATOM 754 N N . GLY A 1 97 ? 8.149 -21.763 -13.468 1.00 43.75 97 GLY A N 1
ATOM 755 C CA . GLY A 1 97 ? 9.202 -22.647 -13.968 1.00 43.75 97 GLY A CA 1
ATOM 756 C C . GLY A 1 97 ? 9.263 -24.054 -13.367 1.00 43.75 97 GLY A C 1
ATOM 757 O O . GLY A 1 97 ? 9.811 -24.259 -12.294 1.00 43.75 97 GLY A O 1
ATOM 758 N N . VAL A 1 98 ? 8.799 -25.045 -14.138 1.00 34.19 98 VAL A N 1
ATOM 759 C CA . VAL A 1 98 ? 9.527 -26.278 -14.518 1.00 34.19 98 VAL A CA 1
ATOM 760 C C . VAL A 1 98 ? 8.571 -27.140 -15.354 1.00 34.19 98 VAL A C 1
ATOM 762 O O . VAL A 1 98 ? 7.643 -27.766 -14.843 1.00 34.19 98 VAL A O 1
ATOM 765 N N . GLU A 1 99 ? 8.823 -27.221 -16.664 1.00 41.34 99 GLU A N 1
ATOM 766 C CA . GLU A 1 99 ? 8.305 -28.319 -17.479 1.00 41.34 99 GLU A CA 1
ATOM 767 C C . GLU A 1 99 ? 8.913 -29.633 -16.968 1.00 41.34 99 GLU A C 1
ATOM 769 O O . GLU A 1 99 ? 10.075 -29.939 -17.229 1.00 41.34 99 GLU A O 1
ATOM 774 N N . THR A 1 100 ? 8.129 -30.457 -16.275 1.00 35.09 100 THR A N 1
ATOM 775 C CA . THR A 1 100 ? 8.448 -31.882 -16.135 1.00 35.09 100 THR A CA 1
ATOM 776 C C . THR A 1 100 ? 7.258 -32.732 -16.551 1.00 35.09 100 THR A C 1
ATOM 778 O O . THR A 1 100 ? 6.226 -32.822 -15.892 1.00 35.09 100 THR A O 1
ATOM 781 N N . LYS A 1 101 ? 7.421 -33.384 -17.706 1.00 40.41 101 LYS A N 1
ATOM 782 C CA . LYS A 1 101 ? 6.563 -34.474 -18.167 1.00 40.41 101 LYS A CA 1
ATOM 783 C C . LYS A 1 101 ? 6.686 -35.655 -17.202 1.00 40.41 101 LYS A C 1
ATOM 785 O O . LYS A 1 101 ? 7.741 -36.276 -17.133 1.00 40.41 101 LYS A O 1
ATOM 790 N N . GLY A 1 102 ? 5.598 -36.025 -16.534 1.00 33.62 102 GLY A N 1
ATOM 791 C CA . GLY A 1 102 ? 5.522 -37.284 -15.792 1.00 33.62 102 GLY A CA 1
ATOM 792 C C . GLY A 1 102 ? 4.225 -37.410 -15.006 1.00 33.62 102 GLY A C 1
ATOM 793 O O . GLY A 1 102 ? 4.069 -36.795 -13.961 1.00 33.62 102 GLY A O 1
ATOM 794 N N . GLY A 1 103 ? 3.272 -38.184 -15.526 1.00 42.91 103 GLY A N 1
ATOM 795 C CA . GLY A 1 103 ? 1.954 -38.340 -14.917 1.00 42.91 103 GLY A CA 1
ATOM 796 C C . GLY A 1 103 ? 1.948 -39.172 -13.633 1.00 42.91 103 GLY A C 1
ATOM 797 O O . GLY A 1 103 ? 2.685 -40.141 -13.508 1.00 42.91 103 GLY A O 1
ATOM 798 N N . THR A 1 104 ? 1.020 -38.853 -12.731 1.00 32.75 104 THR A N 1
ATOM 799 C CA . THR A 1 104 ? 0.270 -39.827 -11.916 1.00 32.75 104 THR A CA 1
ATOM 800 C C . THR A 1 104 ? -1.088 -39.224 -11.509 1.00 32.75 104 THR A C 1
ATOM 802 O O . THR A 1 104 ? -1.158 -38.026 -11.239 1.00 32.75 104 THR A O 1
ATOM 805 N N . PRO A 1 105 ? -2.191 -40.004 -11.476 1.00 60.81 105 PRO A N 1
ATOM 806 C CA . PRO A 1 105 ? -3.524 -39.486 -11.175 1.00 60.81 105 PRO A CA 1
ATOM 807 C C . PRO A 1 105 ? -3.962 -39.836 -9.742 1.00 60.81 105 PRO A C 1
ATOM 809 O O . PRO A 1 105 ? -4.183 -41.006 -9.438 1.00 60.81 105 PRO A O 1
ATOM 812 N N . ARG A 1 106 ? -4.139 -38.843 -8.860 1.00 40.03 106 ARG A N 1
ATOM 813 C CA . ARG A 1 106 ? -5.021 -38.886 -7.664 1.00 40.03 106 ARG A CA 1
ATOM 814 C C . ARG A 1 106 ? -4.846 -37.594 -6.851 1.00 40.03 106 ARG A C 1
ATOM 816 O O . ARG A 1 106 ? -3.727 -37.163 -6.659 1.00 40.03 106 ARG A O 1
ATOM 823 N N . GLY A 1 107 ? -5.866 -36.968 -6.282 1.00 34.12 107 GLY A N 1
ATOM 824 C CA . GLY A 1 107 ? -7.247 -37.384 -6.147 1.00 34.12 107 GLY A CA 1
ATOM 825 C C . GLY A 1 107 ? -8.182 -36.190 -6.009 1.00 34.12 107 GLY A C 1
ATOM 826 O O . GLY A 1 107 ? -7.796 -35.083 -5.653 1.00 34.12 107 GLY A O 1
ATOM 827 N N . SER A 1 108 ? -9.438 -36.491 -6.310 1.00 48.25 108 SER A N 1
ATOM 828 C CA . SER A 1 108 ? -10.620 -35.677 -6.079 1.00 48.25 108 SER A CA 1
ATOM 829 C C . SER A 1 108 ? -10.653 -35.126 -4.647 1.00 48.25 108 SER A C 1
ATOM 831 O O . SER A 1 108 ? -10.994 -35.830 -3.697 1.00 48.25 108 SER A O 1
ATOM 833 N N . ARG A 1 109 ? -10.304 -33.852 -4.492 1.00 42.38 109 ARG A N 1
ATOM 834 C CA . ARG A 1 109 ? -10.861 -32.965 -3.470 1.00 42.38 109 ARG A CA 1
ATOM 835 C C . ARG A 1 109 ? -11.291 -31.726 -4.226 1.00 42.38 109 ARG A C 1
ATOM 837 O O . ARG A 1 109 ? -10.532 -31.251 -5.059 1.00 42.38 109 ARG A O 1
ATOM 844 N N . GLY A 1 110 ? -12.544 -31.319 -4.048 1.00 44.66 110 GLY A N 1
ATOM 845 C CA . GLY A 1 110 ? -13.188 -30.304 -4.871 1.00 44.66 110 GLY A CA 1
ATOM 846 C C . GLY A 1 110 ? -12.359 -29.030 -4.945 1.00 44.66 110 GLY A C 1
ATOM 847 O O . GLY A 1 110 ? -12.450 -28.191 -4.056 1.00 44.66 110 GLY A O 1
ATOM 848 N N . ASN A 1 111 ? -11.576 -28.883 -6.017 1.00 43.31 111 ASN A N 1
ATOM 849 C CA . ASN A 1 111 ? -11.051 -27.593 -6.412 1.00 43.31 111 ASN A CA 1
ATOM 850 C C . ASN A 1 111 ? -12.285 -26.735 -6.661 1.00 43.31 111 ASN A C 1
ATOM 852 O O . ASN A 1 111 ? -12.980 -26.910 -7.667 1.00 43.31 111 ASN A O 1
ATOM 856 N N . VAL A 1 112 ? -12.543 -25.800 -5.753 1.00 55.12 112 VAL A N 1
ATOM 857 C CA . VAL A 1 112 ? -13.213 -24.556 -6.106 1.00 55.12 112 VAL A CA 1
ATOM 858 C C . VAL A 1 112 ? -12.278 -23.904 -7.119 1.00 55.12 112 VAL A C 1
ATOM 860 O O . VAL A 1 112 ? -11.399 -23.125 -6.768 1.00 55.12 112 VAL A O 1
ATOM 863 N N . ARG A 1 113 ? -12.367 -24.348 -8.378 1.00 58.88 113 ARG A N 1
ATOM 864 C CA . ARG A 1 113 ? -11.679 -23.736 -9.506 1.00 58.88 113 ARG A CA 1
ATOM 865 C C . ARG A 1 113 ? -12.277 -22.347 -9.584 1.00 58.88 113 ARG A C 1
ATOM 867 O O . ARG A 1 113 ? -13.395 -22.191 -10.068 1.00 58.88 113 ARG A O 1
ATOM 874 N N . VAL A 1 114 ? -11.582 -21.383 -8.989 1.00 61.88 114 VAL A N 1
ATOM 875 C CA . VAL A 1 114 ? -11.933 -19.973 -9.094 1.00 61.88 114 VAL A CA 1
ATOM 876 C C . VAL A 1 114 ? -12.086 -19.696 -10.584 1.00 61.88 114 VAL A C 1
ATOM 878 O O . VAL A 1 114 ? -11.223 -20.072 -11.378 1.00 61.88 114 VAL A O 1
ATOM 881 N N . ASP A 1 115 ? -13.245 -19.168 -10.962 1.00 71.94 115 ASP A N 1
ATOM 882 C CA . ASP A 1 115 ? -13.648 -19.069 -12.358 1.00 71.94 115 ASP A CA 1
ATOM 883 C C . ASP A 1 115 ? -12.574 -18.301 -13.148 1.00 71.94 115 ASP A C 1
ATOM 885 O O . ASP A 1 115 ? -12.109 -17.249 -12.702 1.00 71.94 115 ASP A O 1
ATOM 889 N N . LYS A 1 116 ? -12.138 -18.821 -14.304 1.00 78.38 116 LYS A N 1
ATOM 890 C CA . LYS A 1 116 ? -10.980 -18.293 -15.064 1.00 78.38 116 LYS A CA 1
ATOM 891 C C . LYS A 1 116 ? -11.116 -16.792 -15.331 1.00 78.38 116 LYS A C 1
ATOM 893 O O . LYS A 1 116 ? -10.157 -16.036 -15.209 1.00 78.38 116 LYS A O 1
ATOM 898 N N . ARG A 1 117 ? -12.349 -16.355 -15.596 1.00 77.81 117 ARG A N 1
ATOM 899 C CA . ARG A 1 117 ? -12.717 -14.951 -15.798 1.00 77.81 117 ARG A CA 1
ATOM 900 C C . ARG A 1 117 ? -12.444 -14.076 -14.569 1.00 77.81 117 ARG A C 1
ATOM 902 O O . ARG A 1 117 ? -12.064 -12.919 -14.715 1.00 77.81 117 ARG A O 1
ATOM 909 N N . GLN A 1 118 ? -12.643 -14.604 -13.364 1.00 72.38 118 GLN A N 1
ATOM 910 C CA . GLN A 1 118 ? -12.380 -13.893 -12.114 1.00 72.38 118 GLN A CA 1
ATOM 911 C C . GLN A 1 118 ? -10.873 -13.725 -11.873 1.00 72.38 118 GLN A C 1
ATOM 913 O O . GLN A 1 118 ? -10.452 -12.687 -11.363 1.00 72.38 118 GLN A O 1
ATOM 918 N N . ILE A 1 119 ? -10.068 -14.716 -12.268 1.00 74.88 119 ILE A N 1
ATOM 919 C CA . ILE A 1 119 ? -8.602 -14.656 -12.195 1.00 74.88 119 ILE A CA 1
ATOM 920 C C . ILE A 1 119 ? -8.064 -13.627 -13.197 1.00 74.88 119 ILE A C 1
ATOM 922 O O . ILE A 1 119 ? -7.332 -12.726 -12.801 1.00 74.88 119 ILE A O 1
ATOM 926 N N . GLU A 1 120 ? -8.489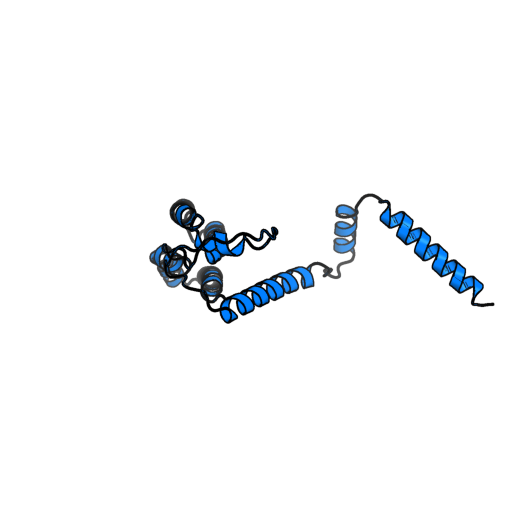 -13.690 -14.463 1.00 76.69 120 GLU A N 1
ATOM 927 C CA . GLU A 1 120 ? -8.081 -12.732 -15.506 1.00 76.69 120 GLU A CA 1
ATOM 928 C C . GLU A 1 120 ? -8.446 -11.291 -15.135 1.00 76.69 120 GLU A C 1
ATOM 930 O O . GLU A 1 120 ? -7.616 -10.391 -15.230 1.00 76.69 120 GLU A O 1
ATOM 935 N N . GLN A 1 121 ? -9.663 -11.074 -14.628 1.00 80.38 121 GLN A N 1
ATOM 936 C CA . GLN A 1 121 ? -10.085 -9.751 -14.176 1.00 80.38 121 GLN A CA 1
ATOM 937 C C . GLN A 1 121 ? -9.214 -9.227 -13.027 1.00 80.38 121 GLN A C 1
ATOM 939 O O . GLN A 1 121 ? -8.944 -8.031 -12.950 1.00 80.38 121 GLN A O 1
ATOM 944 N N . ARG A 1 122 ? -8.777 -10.106 -12.122 1.00 73.94 122 ARG A N 1
ATOM 945 C CA . ARG A 1 122 ? -7.912 -9.723 -11.006 1.00 73.94 122 ARG A CA 1
ATOM 946 C C . ARG A 1 122 ? -6.503 -9.366 -11.474 1.00 73.94 122 ARG A C 1
ATOM 948 O O . ARG A 1 122 ? -5.956 -8.375 -11.002 1.00 73.94 122 ARG A O 1
ATOM 955 N N . ILE A 1 123 ? -5.944 -10.153 -12.393 1.00 81.69 123 ILE A N 1
ATOM 956 C CA . ILE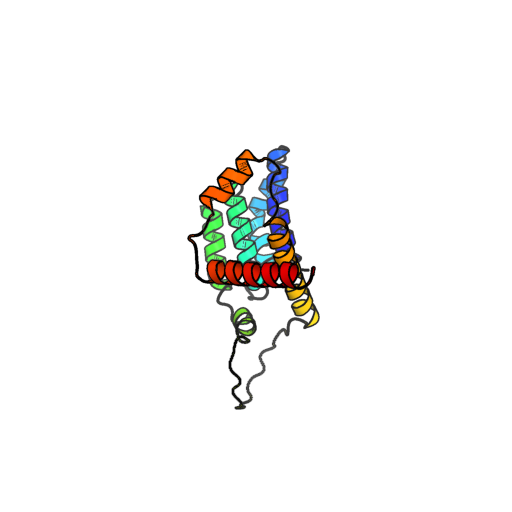 A 1 123 ? -4.639 -9.873 -13.004 1.00 81.69 123 ILE A CA 1
ATOM 957 C C . ILE A 1 123 ? -4.672 -8.499 -13.672 1.00 81.69 123 ILE A C 1
ATOM 959 O O . ILE A 1 123 ? -3.773 -7.694 -13.451 1.00 81.69 123 ILE A O 1
ATOM 963 N N . GLU A 1 124 ? -5.727 -8.212 -14.436 1.00 85.31 124 GLU A N 1
ATOM 964 C CA . GLU A 1 124 ? -5.862 -6.937 -15.141 1.00 85.31 124 GLU A CA 1
ATOM 965 C C . GLU A 1 124 ? -5.976 -5.748 -14.177 1.00 85.31 124 GLU A C 1
ATOM 967 O O . GLU A 1 124 ? -5.363 -4.706 -14.389 1.00 85.31 124 GLU A O 1
ATOM 972 N N . GLU A 1 125 ? -6.696 -5.912 -13.068 1.00 79.75 125 GLU A N 1
ATOM 973 C CA . GLU A 1 125 ? -6.813 -4.875 -12.038 1.00 79.75 125 GLU A CA 1
ATOM 974 C C . GLU A 1 125 ? -5.495 -4.591 -11.322 1.00 79.75 125 GLU A C 1
ATOM 976 O O . GLU A 1 125 ? -5.171 -3.425 -11.089 1.00 79.75 125 GLU A O 1
ATOM 981 N N . ASP A 1 126 ? -4.721 -5.629 -10.998 1.00 80.44 126 ASP A N 1
ATOM 982 C CA . ASP A 1 126 ? -3.387 -5.453 -10.421 1.00 80.44 126 ASP A CA 1
ATOM 983 C C . ASP A 1 126 ? -2.429 -4.816 -11.437 1.00 80.44 126 ASP A C 1
ATOM 985 O O . ASP A 1 126 ? -1.633 -3.945 -11.069 1.00 80.44 126 ASP A O 1
ATOM 989 N N . ARG A 1 127 ? -2.556 -5.164 -12.726 1.00 88.69 127 ARG A N 1
ATOM 990 C CA . ARG A 1 127 ? -1.818 -4.520 -13.821 1.00 88.69 127 ARG A CA 1
ATOM 991 C C . ARG A 1 127 ? -2.123 -3.032 -13.897 1.00 88.69 127 ARG A C 1
ATOM 993 O O . ARG A 1 127 ? -1.202 -2.220 -13.852 1.00 88.69 127 ARG A O 1
ATOM 1000 N N . GLU A 1 128 ? -3.399 -2.670 -13.944 1.00 89.06 128 GLU A N 1
ATOM 1001 C CA . GLU A 1 128 ? -3.843 -1.277 -14.010 1.00 89.06 128 GLU A CA 1
ATOM 1002 C C . GLU A 1 128 ? -3.499 -0.500 -12.732 1.00 89.06 128 GLU A C 1
ATOM 1004 O O . GLU A 1 128 ? -3.162 0.683 -12.791 1.00 89.06 128 GLU A O 1
ATOM 1009 N N . ARG A 1 129 ? -3.508 -1.144 -11.559 1.00 81.62 129 ARG A N 1
ATOM 1010 C CA . ARG A 1 129 ? -3.044 -0.525 -10.308 1.00 81.62 129 ARG A CA 1
ATOM 1011 C C . ARG A 1 129 ? -1.550 -0.211 -10.359 1.00 81.62 129 ARG A C 1
ATOM 1013 O O . ARG A 1 129 ? -1.153 0.893 -9.997 1.00 81.62 129 ARG A O 1
ATOM 1020 N N . ASN A 1 130 ? -0.728 -1.164 -10.792 1.00 85.19 130 ASN A N 1
ATOM 1021 C CA . ASN A 1 130 ? 0.720 -0.981 -10.886 1.00 85.19 130 ASN A CA 1
ATOM 1022 C C . ASN A 1 130 ? 1.077 0.060 -11.957 1.00 85.19 130 ASN A C 1
ATOM 1024 O O . ASN A 1 130 ? 1.922 0.923 -11.736 1.00 85.19 130 ASN A O 1
ATOM 1028 N N . LYS A 1 131 ? 0.352 0.043 -13.078 1.00 90.69 131 LYS A N 1
ATOM 1029 C CA . LYS A 1 131 ? 0.441 1.061 -14.122 1.00 90.69 131 LYS A CA 1
ATOM 1030 C C . LYS A 1 131 ? 0.181 2.463 -13.562 1.00 90.69 131 LYS A C 1
ATOM 1032 O O . LYS A 1 131 ? 1.065 3.304 -13.668 1.00 90.69 131 LYS A O 1
ATOM 1037 N N . ARG A 1 132 ? -0.937 2.691 -12.855 1.00 85.81 132 ARG A N 1
ATOM 1038 C CA . ARG A 1 132 ? -1.230 3.996 -12.222 1.00 85.81 132 ARG A CA 1
ATOM 1039 C C . ARG A 1 132 ? -0.167 4.446 -11.217 1.00 85.81 132 ARG A C 1
ATOM 1041 O O . ARG A 1 132 ? 0.126 5.631 -11.142 1.00 85.81 132 ARG A O 1
ATOM 1048 N N . LEU A 1 133 ? 0.418 3.523 -10.449 1.00 79.88 133 LEU A N 1
ATOM 1049 C CA . LEU A 1 133 ? 1.503 3.855 -9.512 1.00 79.88 133 LEU A CA 1
ATOM 1050 C C . LEU A 1 133 ? 2.771 4.331 -10.233 1.00 79.88 133 LEU A C 1
ATOM 1052 O O . LEU A 1 133 ? 3.477 5.195 -9.722 1.00 79.88 133 LEU A O 1
ATOM 1056 N N . ARG A 1 134 ? 3.060 3.774 -11.414 1.00 89.75 134 ARG A N 1
ATOM 1057 C CA . ARG A 1 134 ? 4.206 4.180 -12.239 1.00 89.75 134 ARG A CA 1
ATOM 1058 C C . ARG A 1 134 ? 3.942 5.468 -13.016 1.00 89.75 134 ARG A C 1
ATOM 1060 O O . ARG A 1 134 ? 4.876 6.232 -13.230 1.00 89.75 134 ARG A O 1
ATOM 1067 N N . GLU A 1 135 ? 2.692 5.733 -13.396 1.00 88.38 135 GLU A N 1
ATOM 1068 C CA . GLU A 1 135 ? 2.297 6.941 -14.138 1.00 88.38 135 GLU A CA 1
ATOM 1069 C C . GLU A 1 135 ? 2.632 8.240 -13.394 1.00 88.38 135 GLU A C 1
ATOM 1071 O O . GLU A 1 135 ? 2.956 9.224 -14.048 1.00 88.38 135 GLU A O 1
ATOM 1076 N N . SER A 1 136 ? 2.606 8.249 -12.057 1.00 80.75 136 SER A N 1
ATOM 1077 C CA . SER A 1 136 ? 2.964 9.425 -11.249 1.00 80.75 136 SER A CA 1
ATOM 1078 C C . SER A 1 136 ? 4.438 9.487 -10.835 1.00 80.75 136 SER A C 1
ATOM 1080 O O . SER A 1 136 ? 4.835 10.437 -10.169 1.00 80.75 136 SER A O 1
ATOM 1082 N N . MET A 1 137 ? 5.244 8.469 -11.157 1.00 82.25 137 MET A N 1
ATOM 1083 C CA . MET A 1 137 ? 6.625 8.353 -10.664 1.00 82.25 137 MET A CA 1
ATOM 1084 C C . MET A 1 137 ? 7.567 9.384 -11.294 1.00 82.25 137 MET A C 1
ATOM 1086 O O . MET A 1 137 ? 8.525 9.798 -10.659 1.00 82.25 137 MET A O 1
ATOM 1090 N N . TRP A 1 138 ? 7.287 9.802 -12.528 1.00 83.81 138 TRP A N 1
ATOM 1091 C CA . TRP A 1 138 ? 8.094 10.773 -13.271 1.00 83.81 138 TRP A CA 1
ATOM 1092 C C . TRP A 1 138 ? 7.553 12.209 -13.168 1.00 83.81 138 TRP A C 1
ATOM 1094 O O . TRP A 1 138 ? 8.096 13.119 -13.788 1.00 83.81 138 TRP A O 1
ATOM 1104 N N . THR A 1 139 ? 6.474 12.435 -12.411 1.00 83.88 139 THR A N 1
ATOM 1105 C CA . THR A 1 139 ? 5.860 13.760 -12.282 1.00 83.88 139 THR A CA 1
ATOM 1106 C C . THR A 1 139 ? 6.720 14.674 -11.410 1.00 83.88 139 THR A C 1
ATOM 1108 O O . THR A 1 139 ? 6.944 14.387 -10.235 1.00 83.88 139 THR A O 1
ATOM 1111 N N . VAL A 1 140 ? 7.131 15.817 -11.959 1.00 82.00 140 VAL A N 1
ATOM 1112 C CA . VAL A 1 140 ? 7.856 16.871 -11.234 1.00 82.00 140 VAL A CA 1
ATOM 1113 C C . VAL A 1 140 ? 6.878 17.968 -10.800 1.00 82.00 140 VAL A C 1
ATOM 1115 O O . VAL A 1 140 ? 5.955 18.316 -11.536 1.00 82.00 140 VAL A O 1
ATOM 1118 N N . SER A 1 141 ? 7.059 18.506 -9.591 1.00 77.19 141 SER A N 1
ATOM 1119 C CA . SER A 1 141 ? 6.174 19.500 -8.961 1.00 77.19 141 SER A CA 1
ATOM 1120 C C . SER A 1 141 ? 6.205 20.894 -9.612 1.00 77.19 141 SER A C 1
ATOM 1122 O O . SER A 1 141 ? 5.396 21.741 -9.240 1.00 77.19 141 SER A O 1
ATOM 1124 N N . GLY A 1 142 ? 7.082 21.120 -10.599 1.00 79.38 142 GLY A N 1
ATOM 1125 C CA . GLY A 1 142 ? 7.208 22.380 -11.343 1.00 79.38 142 GLY A CA 1
ATOM 1126 C C . GLY A 1 142 ? 7.882 23.518 -10.571 1.00 79.38 142 GLY A C 1
ATOM 1127 O O . GLY A 1 142 ? 7.856 24.652 -11.036 1.00 79.38 142 GLY A O 1
ATOM 1128 N N . ASP A 1 143 ? 8.442 23.225 -9.395 1.00 86.50 143 ASP A N 1
ATOM 1129 C CA . ASP A 1 143 ? 9.320 24.131 -8.659 1.00 86.50 143 ASP A CA 1
ATOM 1130 C C . ASP A 1 143 ? 10.780 23.758 -8.941 1.00 86.50 143 ASP A C 1
ATOM 1132 O O . ASP A 1 143 ? 11.230 22.671 -8.570 1.00 86.50 143 ASP A O 1
ATOM 1136 N N . ASP A 1 144 ? 11.505 24.661 -9.604 1.00 81.88 144 ASP A N 1
ATOM 1137 C CA . ASP A 1 144 ? 12.879 24.434 -10.071 1.00 81.88 144 ASP A CA 1
ATOM 1138 C C . ASP A 1 144 ? 13.852 24.140 -8.908 1.00 81.88 144 ASP A C 1
ATOM 1140 O O . ASP A 1 144 ? 14.848 23.434 -9.079 1.00 81.88 144 ASP A O 1
ATOM 1144 N N . GLY A 1 145 ? 13.573 24.676 -7.710 1.00 86.12 145 GLY A N 1
ATOM 1145 C CA . GLY A 1 145 ? 14.382 24.455 -6.509 1.00 86.12 145 GLY A CA 1
ATOM 1146 C C . GLY A 1 145 ? 14.254 23.031 -5.972 1.00 86.12 145 GLY A C 1
ATOM 1147 O O . GLY A 1 145 ? 15.263 22.350 -5.766 1.00 86.12 145 GLY A O 1
ATOM 1148 N N . ASP A 1 146 ? 13.018 22.566 -5.794 1.00 83.56 146 ASP A N 1
ATOM 1149 C CA . ASP A 1 146 ? 12.724 21.196 -5.368 1.00 83.56 146 ASP A CA 1
ATOM 1150 C C . ASP A 1 146 ? 13.174 20.148 -6.403 1.00 83.56 146 ASP A C 1
ATOM 1152 O O . ASP A 1 146 ? 13.635 19.066 -6.027 1.00 83.56 146 ASP A O 1
ATOM 1156 N N . GLU A 1 147 ? 13.069 20.453 -7.702 1.00 88.94 147 GLU A N 1
ATOM 1157 C CA . GLU A 1 147 ? 13.558 19.580 -8.777 1.00 88.94 147 GLU A CA 1
ATOM 1158 C C . GLU A 1 147 ? 15.078 19.404 -8.708 1.00 88.94 147 GLU A C 1
ATOM 1160 O O . GLU A 1 147 ? 15.568 18.271 -8.683 1.00 88.94 147 GLU A O 1
ATOM 1165 N N . HIS A 1 148 ? 15.828 20.507 -8.615 1.00 87.69 148 HIS A N 1
ATOM 1166 C CA . HIS A 1 148 ? 17.285 20.448 -8.519 1.00 87.69 148 HIS A CA 1
ATOM 1167 C C . HIS A 1 148 ? 17.736 19.690 -7.264 1.00 87.69 148 HIS A C 1
ATOM 1169 O O . HIS A 1 148 ? 18.696 18.919 -7.325 1.00 87.69 148 HIS A O 1
ATOM 1175 N N . GLY A 1 149 ? 17.078 19.907 -6.121 1.00 89.50 149 GLY A N 1
ATOM 1176 C CA . GLY A 1 149 ? 17.400 19.201 -4.879 1.00 89.50 149 GLY A CA 1
ATOM 1177 C C . GLY A 1 149 ? 17.272 17.686 -5.035 1.00 89.50 149 GLY A C 1
ATOM 1178 O O . GLY A 1 149 ? 18.225 16.957 -4.771 1.00 89.50 149 GLY A O 1
ATOM 1179 N N . LYS A 1 150 ? 16.133 17.219 -5.563 1.00 87.62 150 LYS A N 1
ATOM 1180 C CA . LYS A 1 150 ? 15.913 15.789 -5.828 1.00 87.62 150 LYS A CA 1
ATOM 1181 C C . LYS A 1 150 ? 16.908 15.218 -6.825 1.00 87.62 150 LYS A C 1
ATOM 1183 O O . LYS A 1 150 ? 17.445 14.145 -6.582 1.00 87.62 150 LYS A O 1
ATOM 1188 N N . PHE A 1 151 ? 17.174 15.932 -7.921 1.00 88.56 151 PHE A N 1
ATOM 1189 C CA . PHE A 1 151 ? 18.153 15.487 -8.908 1.00 88.56 151 PHE A CA 1
ATOM 1190 C C . PHE A 1 151 ? 19.523 15.290 -8.261 1.00 88.56 151 PHE A C 1
ATOM 1192 O O . PHE A 1 151 ? 20.148 14.257 -8.463 1.00 88.56 151 PHE A O 1
ATOM 1199 N N . TRP A 1 152 ? 19.968 16.242 -7.440 1.00 91.00 152 TRP A N 1
ATOM 1200 C CA . TRP A 1 152 ? 21.259 16.159 -6.762 1.00 91.00 152 TRP A CA 1
ATOM 1201 C C . TRP A 1 152 ? 21.352 14.970 -5.798 1.00 91.00 152 TRP A C 1
ATOM 1203 O O . TRP A 1 152 ? 22.371 14.283 -5.777 1.00 91.00 152 TRP A O 1
ATOM 1213 N N . ASP A 1 153 ? 20.290 14.710 -5.037 1.00 91.75 153 ASP A N 1
ATOM 1214 C CA . ASP A 1 153 ? 20.252 13.623 -4.055 1.00 91.75 153 ASP A CA 1
ATOM 1215 C C . ASP A 1 153 ? 20.118 12.231 -4.702 1.00 91.75 153 ASP A C 1
ATOM 1217 O O . ASP A 1 153 ? 20.637 11.248 -4.171 1.00 91.75 153 ASP A O 1
ATOM 1221 N N . GLU A 1 154 ? 19.425 12.134 -5.842 1.00 90.19 154 GLU A N 1
ATOM 1222 C CA . GLU A 1 154 ? 19.134 10.873 -6.541 1.00 90.19 154 GLU A CA 1
ATOM 1223 C C . GLU A 1 154 ? 20.091 10.579 -7.711 1.00 90.19 154 GLU A C 1
ATOM 1225 O O . GLU A 1 154 ? 19.986 9.521 -8.336 1.00 90.19 154 GLU A O 1
ATOM 1230 N N . THR A 1 155 ? 21.030 11.482 -8.019 1.00 92.06 155 THR A N 1
ATOM 1231 C CA . THR A 1 155 ? 22.022 11.272 -9.084 1.00 92.06 155 THR A CA 1
ATOM 1232 C C . THR A 1 155 ? 22.873 10.043 -8.766 1.00 92.06 155 THR A C 1
ATOM 1234 O O . THR A 1 155 ? 23.558 9.984 -7.745 1.00 92.06 155 THR A O 1
ATOM 1237 N N . SER A 1 156 ? 22.850 9.057 -9.662 1.00 92.12 156 SER A N 1
ATOM 1238 C CA . SER A 1 156 ? 23.736 7.899 -9.589 1.00 92.12 156 SER A CA 1
ATOM 1239 C C . SER A 1 156 ? 25.145 8.240 -10.076 1.00 92.12 156 SER A C 1
ATOM 1241 O O . SER A 1 156 ? 25.334 9.138 -10.897 1.00 92.12 156 SER A O 1
ATOM 1243 N N . ASP A 1 157 ? 26.134 7.475 -9.614 1.00 94.00 157 ASP A N 1
ATOM 1244 C CA . ASP A 1 157 ? 27.485 7.527 -10.174 1.00 94.00 157 ASP A CA 1
ATOM 1245 C C . ASP A 1 157 ? 27.481 7.160 -11.664 1.00 94.00 157 ASP A C 1
ATOM 1247 O O . ASP A 1 157 ? 26.649 6.374 -12.125 1.00 94.00 157 ASP A O 1
ATOM 1251 N N . ILE A 1 158 ? 28.450 7.703 -12.404 1.00 93.69 158 ILE A N 1
ATOM 1252 C CA . ILE A 1 158 ? 28.597 7.433 -13.834 1.00 93.69 158 ILE A CA 1
ATOM 1253 C C . ILE A 1 158 ? 28.934 5.955 -14.087 1.00 93.69 158 ILE A C 1
ATOM 1255 O O . ILE A 1 158 ? 29.889 5.408 -13.524 1.00 93.69 158 ILE A O 1
ATOM 1259 N N . GLY A 1 159 ? 28.143 5.316 -14.942 1.00 94.00 159 GLY A N 1
ATOM 1260 C CA . GLY A 1 159 ? 28.233 3.905 -15.296 1.00 94.00 159 GLY A CA 1
ATOM 1261 C C . GLY A 1 159 ? 28.713 3.658 -16.727 1.00 94.00 159 GLY A C 1
ATOM 1262 O O . GLY A 1 159 ? 28.960 4.573 -17.507 1.00 94.00 159 GLY A O 1
ATOM 1263 N N . GLU A 1 160 ? 28.847 2.378 -17.083 1.00 94.56 160 GLU A N 1
ATOM 1264 C CA . GLU A 1 160 ? 29.225 1.944 -18.438 1.00 94.56 160 GLU A CA 1
ATOM 1265 C C . GLU A 1 160 ? 28.187 2.363 -19.492 1.00 94.56 160 GLU A C 1
ATOM 1267 O O . GLU A 1 160 ? 28.559 2.828 -20.572 1.00 94.56 160 GLU A O 1
ATOM 1272 N N . ASP A 1 161 ? 26.898 2.282 -19.146 1.00 94.75 161 ASP A N 1
ATOM 1273 C CA . ASP A 1 161 ? 25.788 2.674 -20.020 1.00 94.75 161 ASP A CA 1
ATOM 1274 C C . ASP A 1 161 ? 25.841 4.166 -20.394 1.00 94.75 161 ASP A C 1
ATOM 1276 O O . ASP A 1 161 ? 25.529 4.521 -21.531 1.00 94.75 161 ASP A O 1
ATOM 1280 N N . ASP A 1 162 ? 26.326 5.038 -19.500 1.00 95.75 162 ASP A N 1
ATOM 1281 C CA . ASP A 1 162 ? 26.494 6.470 -19.787 1.00 95.75 162 ASP A CA 1
ATOM 1282 C C . ASP A 1 162 ? 27.566 6.710 -20.859 1.00 95.75 162 ASP A C 1
ATOM 1284 O O . ASP A 1 162 ? 27.401 7.547 -21.752 1.00 95.75 162 ASP A O 1
ATOM 1288 N N . PHE A 1 163 ? 28.668 5.951 -20.814 1.00 94.25 163 PHE A N 1
ATOM 1289 C CA . PHE A 1 163 ? 29.715 6.025 -21.836 1.00 94.25 163 PHE A CA 1
ATOM 1290 C C . PHE A 1 163 ? 29.234 5.484 -23.183 1.00 94.25 163 PHE A C 1
ATOM 1292 O O . PHE A 1 163 ? 29.580 6.051 -24.225 1.00 94.25 163 PHE A O 1
ATOM 1299 N N . LEU A 1 164 ? 28.440 4.409 -23.171 1.00 96.12 164 LEU A N 1
ATOM 1300 C CA . LEU A 1 164 ? 27.823 3.858 -24.376 1.00 96.12 164 LEU A CA 1
ATOM 1301 C C . LEU A 1 164 ? 26.871 4.875 -25.010 1.00 96.12 164 LEU A C 1
ATOM 1303 O O . LEU A 1 164 ? 27.056 5.212 -26.182 1.00 96.12 164 LEU A O 1
ATOM 1307 N N . ALA A 1 165 ? 25.952 5.443 -24.227 1.00 95.00 165 ALA A N 1
ATOM 1308 C CA . ALA A 1 165 ? 25.016 6.465 -24.685 1.00 95.00 165 ALA A CA 1
ATOM 1309 C C . ALA A 1 165 ? 25.742 7.698 -25.257 1.00 95.00 165 ALA A C 1
ATOM 1311 O O . ALA A 1 165 ? 25.412 8.174 -26.345 1.00 95.00 165 ALA A O 1
ATOM 1312 N N . ALA A 1 166 ? 26.793 8.180 -24.582 1.00 94.38 166 ALA A N 1
ATOM 1313 C CA . ALA A 1 166 ? 27.586 9.314 -25.058 1.00 94.38 166 ALA A CA 1
ATOM 1314 C C . ALA A 1 166 ? 28.321 9.016 -26.379 1.00 94.38 166 ALA A C 1
ATOM 1316 O O . ALA A 1 166 ? 28.443 9.887 -27.248 1.00 94.38 166 ALA A O 1
ATOM 1317 N N . ASN A 1 167 ? 28.828 7.792 -26.549 1.00 94.88 167 ASN A N 1
ATOM 1318 C CA . ASN A 1 167 ? 29.496 7.378 -27.779 1.00 94.88 167 ASN A CA 1
ATOM 1319 C C . ASN A 1 167 ? 28.505 7.224 -28.945 1.00 94.88 167 ASN A C 1
ATOM 1321 O O . ASN A 1 167 ? 28.817 7.642 -30.062 1.00 94.88 167 ASN A O 1
ATOM 1325 N N . GLU A 1 168 ? 27.317 6.673 -28.692 1.00 95.00 168 GLU A N 1
ATOM 1326 C CA . GLU A 1 168 ? 26.227 6.591 -29.671 1.00 95.00 168 GLU A CA 1
ATOM 1327 C C . GLU A 1 168 ? 25.803 7.985 -30.146 1.00 95.00 168 GLU A C 1
ATOM 1329 O O . GLU A 1 168 ? 25.847 8.258 -31.349 1.00 95.00 168 GLU A O 1
ATOM 1334 N N . GLU A 1 169 ? 25.543 8.915 -29.222 1.00 94.06 169 GLU A N 1
ATOM 1335 C CA . GLU A 1 169 ? 25.175 10.295 -29.559 1.00 94.06 169 GLU A CA 1
ATOM 1336 C C . GLU A 1 169 ? 26.271 10.994 -30.389 1.00 94.06 169 GLU A C 1
ATOM 1338 O O . GLU A 1 169 ? 26.005 11.718 -31.356 1.00 94.06 169 GLU A O 1
ATOM 1343 N N . LEU A 1 170 ? 27.543 10.762 -30.052 1.00 93.94 170 LEU A N 1
ATOM 1344 C CA . LEU A 1 170 ? 28.679 11.303 -30.794 1.00 93.94 170 LEU A CA 1
ATOM 1345 C C . LEU A 1 170 ? 28.753 10.740 -32.221 1.00 93.94 170 LEU A C 1
ATOM 1347 O O . LEU A 1 170 ? 29.042 11.494 -33.160 1.00 93.94 170 LEU A O 1
ATOM 1351 N N . MET A 1 171 ? 28.506 9.441 -32.403 1.00 93.00 171 MET A N 1
ATOM 1352 C CA . MET A 1 171 ? 28.463 8.815 -33.726 1.00 93.00 171 MET A CA 1
ATOM 1353 C C . MET A 1 171 ? 27.321 9.384 -34.574 1.00 93.00 171 MET A C 1
ATOM 1355 O O . MET A 1 171 ? 27.561 9.753 -35.727 1.00 93.00 171 MET A O 1
ATOM 1359 N N . GLU A 1 172 ? 26.125 9.540 -34.004 1.00 90.75 172 GLU A N 1
ATOM 1360 C CA . GLU A 1 172 ? 24.968 10.139 -34.680 1.00 90.75 172 GLU A CA 1
ATOM 1361 C C . GLU A 1 172 ? 25.237 11.588 -35.108 1.00 90.75 172 GLU A C 1
ATOM 1363 O O . GLU A 1 172 ? 25.048 11.949 -36.275 1.00 90.75 172 GLU A O 1
ATOM 1368 N N . ARG A 1 173 ? 25.777 12.420 -34.207 1.00 89.69 173 ARG A N 1
ATOM 1369 C CA . ARG A 1 173 ? 26.139 13.815 -34.518 1.00 89.69 173 ARG A CA 1
ATOM 1370 C C . ARG A 1 173 ? 27.146 13.901 -35.666 1.00 89.69 173 ARG A C 1
ATOM 1372 O O . ARG A 1 173 ? 27.011 14.751 -36.547 1.00 89.69 173 ARG A O 1
ATOM 1379 N N . ARG A 1 174 ? 28.149 13.016 -35.695 1.00 90.19 174 ARG A N 1
ATOM 1380 C CA . ARG A 1 174 ? 29.134 12.962 -36.791 1.00 90.19 174 ARG A CA 1
ATOM 1381 C C . ARG A 1 174 ? 28.496 12.570 -38.119 1.00 90.19 174 ARG A C 1
ATOM 1383 O O . ARG A 1 174 ? 28.840 13.167 -39.140 1.00 90.19 174 ARG A O 1
ATOM 1390 N N . GLN A 1 175 ? 27.564 11.619 -38.110 1.00 86.62 175 GLN A N 1
ATOM 1391 C CA . GLN A 1 175 ? 26.828 11.229 -39.312 1.00 86.62 175 GLN A CA 1
ATOM 1392 C C . GLN A 1 175 ? 26.007 12.399 -39.861 1.00 86.62 175 GLN A C 1
ATOM 1394 O O . GLN A 1 175 ? 26.135 12.710 -41.045 1.00 86.62 175 GLN A O 1
ATOM 1399 N N . MET A 1 176 ? 25.278 13.120 -39.005 1.00 83.94 176 MET A N 1
ATOM 1400 C CA . MET A 1 176 ? 24.495 14.302 -39.395 1.00 83.94 176 MET A CA 1
ATOM 1401 C C . MET A 1 176 ? 25.359 15.407 -40.017 1.00 83.94 176 MET A C 1
ATOM 1403 O O . MET A 1 176 ? 24.999 15.969 -41.049 1.00 83.94 176 MET A O 1
ATOM 1407 N N . VAL A 1 177 ? 26.535 15.686 -39.446 1.00 82.69 177 VAL A N 1
ATOM 1408 C CA . VAL A 1 177 ? 27.477 16.675 -40.006 1.00 82.69 177 VAL A CA 1
ATOM 1409 C C . VAL A 1 177 ? 28.067 16.204 -41.339 1.00 82.69 177 VAL A C 1
ATOM 1411 O O . VAL A 1 177 ? 28.310 17.019 -42.227 1.00 82.69 177 VAL A O 1
ATOM 1414 N N . SER A 1 178 ? 28.290 14.898 -41.502 1.00 74.75 178 SER A N 1
ATOM 1415 C CA . SER A 1 178 ? 28.830 14.333 -42.743 1.00 74.75 178 SER A CA 1
ATOM 1416 C C . SER A 1 178 ? 27.798 14.229 -43.875 1.00 74.75 178 SER A C 1
ATOM 1418 O O . SER A 1 178 ? 28.178 14.359 -45.034 1.00 74.75 178 SER A O 1
ATOM 1420 N N . GLY A 1 179 ? 26.512 14.046 -43.550 1.00 60.50 179 GLY A N 1
ATOM 1421 C CA . GLY A 1 179 ? 25.397 13.999 -44.503 1.00 60.50 179 GLY A CA 1
ATOM 1422 C C . GLY A 1 179 ? 24.813 15.366 -44.885 1.00 60.50 179 GLY A C 1
ATOM 1423 O O . GLY A 1 179 ? 23.971 15.433 -45.773 1.00 60.50 179 GLY A O 1
ATOM 1424 N N . ALA A 1 180 ? 25.246 16.451 -44.235 1.00 56.88 180 ALA A N 1
ATOM 1425 C CA . ALA A 1 180 ? 24.827 17.830 -44.516 1.00 56.88 180 ALA A CA 1
ATOM 1426 C C . ALA A 1 180 ? 25.737 18.572 -45.528 1.00 56.88 180 ALA A C 1
ATOM 1428 O O . ALA A 1 180 ? 25.701 19.802 -45.603 1.00 56.88 180 ALA A O 1
ATOM 1429 N N . LYS A 1 181 ? 26.567 17.843 -46.284 1.00 46.84 181 LYS A N 1
ATOM 1430 C CA . LYS A 1 181 ? 27.413 18.345 -47.382 1.00 46.84 181 LYS A CA 1
ATOM 1431 C C . LYS A 1 181 ? 26.962 17.764 -48.713 1.00 46.84 181 LYS A C 1
ATOM 1433 O O . LYS A 1 181 ? 27.043 18.518 -49.707 1.00 46.84 181 LYS A O 1
#

Sequence (181 aa):
MNNRANIMYFVEQFCEMATKEDHPPYVRMIQRDILRIVDAAAPPDGSGAANVKHVRRVLNGLQSKEILSAETVAEIDAGLKERETHPAHLDLEADEGVETKGGTPRGSRGNVRVDKRQIEQRIEEDRERNKRLRESMWTVSGDDGDEHGKFWDETSDIGEDDFLAANEELMERRQMVSGAK

pLDDT: mean 80.32, std 17.81, range [32.75, 96.12]

Organism: NCBI:txid138285

Secondary structure (DSSP, 8-state):
--HHHHHHHHHHHHHHHHHHTT-HHHHHHHHHHHHHHHHHHS-TTTTTGGGHHHHHHHHHHHHHTTSS-HHHHHHHHHHHHHHHT-TTTTTTSTTSS------------------HHHHHHHHHHHHHHHHHHHHTTT---S-HHHHHHHHHHHPPPP-HHHHHHHHHHHHHHHHHHHHT-

InterPro domains:
  IPR006569 CID domain [PS51391] (1-84)
  IPR024637 CTD kinase subunit gamma Ctk3, C-terminal [PF12350] (115-177)
  IPR024638 CTD kinase subunit gamma Ctk3, N-terminal [PF12243] (1-68)
  IPR042326 CTD kinase subunit gamma [PTHR28291] (1-175)

Foldseek 3Di:
DLVLLVVLVVLLVVLVVCVVVVNVVSLVVCQVCVLVSCCVQQNQVLPNLVSLVSNLVSLVSCCVVVSYPPVVSVVVVVVSVNSNPDCVVVVVVVPPDDDDDDDDDDDDDDPPVPPVVVVVVVVVVVVVVVVVVVVCVPDDPPDPVVVVVCCVVPPDDDDPVNVVVVVVVVVVVVVVVVVVD

Radius of gyration: 25.54 Å; chains: 1; bounding box: 51×64×68 Å